Protein AF-A0A1S2VLX5-F1 (afdb_monomer)

Mean predicted aligned error: 10.08 Å

Structure (mmCIF, N/CA/C/O backbone):
data_AF-A0A1S2VLX5-F1
#
_entry.id   AF-A0A1S2VLX5-F1
#
loop_
_atom_site.group_PDB
_atom_site.id
_atom_site.type_symbol
_atom_site.label_atom_id
_atom_site.label_alt_id
_atom_site.label_comp_id
_atom_site.label_asym_id
_atom_site.label_entity_id
_atom_site.label_seq_id
_atom_site.pdbx_PDB_ins_code
_atom_site.Cartn_x
_atom_site.Cartn_y
_atom_site.Cartn_z
_atom_site.occupancy
_atom_site.B_iso_or_equiv
_atom_site.auth_seq_id
_atom_site.auth_comp_id
_atom_site.auth_asym_id
_atom_site.auth_atom_id
_atom_site.pdbx_PDB_model_num
ATOM 1 N N . MET A 1 1 ? 16.418 25.135 -34.237 1.00 39.50 1 MET A N 1
ATOM 2 C CA . MET A 1 1 ? 16.397 23.658 -34.313 1.00 39.50 1 MET A CA 1
ATOM 3 C C . MET A 1 1 ? 15.934 23.089 -32.978 1.00 39.50 1 MET A C 1
ATOM 5 O O . MET A 1 1 ? 16.212 23.682 -31.946 1.00 39.50 1 MET A O 1
ATOM 9 N N . ALA A 1 2 ? 15.147 22.016 -33.059 1.00 46.31 2 ALA A N 1
ATOM 10 C CA . ALA A 1 2 ? 14.320 21.364 -32.043 1.00 46.31 2 ALA A CA 1
ATOM 11 C C . ALA A 1 2 ? 14.795 21.434 -30.576 1.00 46.31 2 ALA A C 1
ATOM 13 O O . ALA A 1 2 ? 15.806 20.845 -30.196 1.00 46.31 2 ALA A O 1
ATOM 14 N N . GLY A 1 3 ? 13.969 22.052 -29.726 1.00 48.31 3 GLY A N 1
ATOM 15 C CA . GLY A 1 3 ? 14.010 21.820 -28.287 1.00 48.31 3 GLY A CA 1
ATOM 16 C C . GLY A 1 3 ? 13.726 20.346 -28.002 1.00 48.31 3 GLY A C 1
ATOM 17 O O . GLY A 1 3 ? 12.719 19.802 -28.459 1.00 48.31 3 GLY A O 1
ATOM 18 N N . ARG A 1 4 ? 14.625 19.689 -27.260 1.00 49.47 4 ARG A N 1
ATOM 19 C CA . ARG A 1 4 ? 14.424 18.337 -26.723 1.00 49.47 4 ARG A CA 1
ATOM 20 C C . ARG A 1 4 ? 13.169 18.344 -25.851 1.00 49.47 4 ARG A C 1
ATOM 22 O O . ARG A 1 4 ? 13.228 18.640 -24.659 1.00 49.47 4 ARG A O 1
ATOM 29 N N . LYS A 1 5 ? 12.022 17.999 -26.438 1.00 51.66 5 LYS A N 1
ATOM 30 C CA . LYS A 1 5 ? 10.845 17.584 -25.681 1.00 51.66 5 LYS A CA 1
ATOM 31 C C . LYS A 1 5 ? 11.268 16.328 -24.929 1.00 51.66 5 LYS A C 1
ATOM 33 O O . LYS A 1 5 ? 11.406 15.266 -25.530 1.00 51.66 5 LYS A O 1
ATOM 38 N N . LYS A 1 6 ? 11.544 16.462 -23.627 1.00 54.00 6 LYS A N 1
ATOM 39 C CA . LYS A 1 6 ? 11.596 15.316 -22.719 1.00 54.00 6 LYS A CA 1
ATOM 40 C C . LYS A 1 6 ? 10.298 14.553 -22.974 1.00 54.00 6 LYS A C 1
ATOM 42 O O . LYS A 1 6 ? 9.229 15.091 -22.686 1.00 54.00 6 LYS A O 1
ATOM 47 N N . LYS A 1 7 ? 10.379 13.362 -23.579 1.00 46.19 7 LYS A N 1
ATOM 48 C CA . LYS A 1 7 ? 9.292 12.384 -23.538 1.00 46.19 7 LYS A CA 1
ATOM 49 C C . LYS A 1 7 ? 8.991 12.235 -22.050 1.00 46.19 7 LYS A C 1
ATOM 51 O O . LYS A 1 7 ? 9.783 11.635 -21.328 1.00 46.19 7 LYS A O 1
ATOM 56 N N . ARG A 1 8 ? 7.928 12.884 -21.565 1.00 43.25 8 ARG A N 1
ATOM 57 C CA . ARG A 1 8 ? 7.317 12.489 -20.303 1.00 43.25 8 ARG A CA 1
ATOM 58 C C . ARG A 1 8 ? 6.938 11.047 -20.574 1.00 43.25 8 ARG A C 1
ATOM 60 O O . ARG A 1 8 ? 6.071 10.811 -21.407 1.00 43.25 8 ARG A O 1
ATOM 67 N N . ILE A 1 9 ? 7.690 10.108 -20.009 1.00 49.31 9 ILE A N 1
ATOM 68 C CA . ILE A 1 9 ? 7.209 8.742 -19.876 1.00 49.31 9 ILE A CA 1
ATOM 69 C C . ILE A 1 9 ? 5.946 8.943 -19.059 1.00 49.31 9 ILE A C 1
ATOM 71 O O . ILE A 1 9 ? 6.013 9.340 -17.896 1.00 49.31 9 ILE A O 1
ATOM 75 N N . GLU A 1 10 ? 4.819 8.924 -19.757 1.00 42.62 10 GLU A N 1
ATOM 76 C CA . GLU A 1 10 ? 3.511 9.134 -19.181 1.00 42.62 10 GLU A CA 1
ATOM 77 C C . GLU A 1 10 ? 3.405 8.110 -18.065 1.00 42.62 10 GLU A C 1
ATOM 79 O O . GLU A 1 10 ? 3.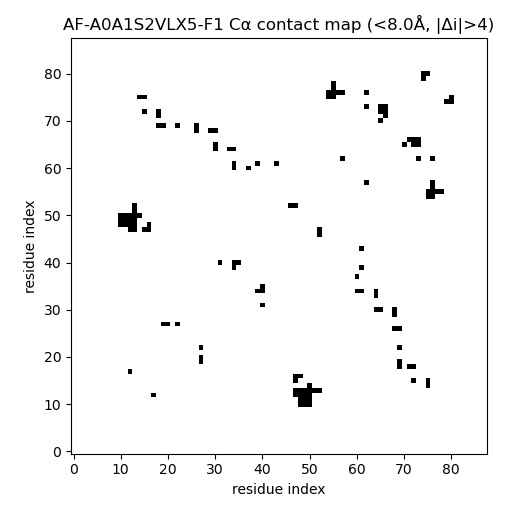567 6.915 -18.317 1.00 42.62 10 GLU A O 1
ATOM 84 N N . GLY A 1 11 ? 3.358 8.636 -16.835 1.00 46.06 11 GLY A N 1
ATOM 85 C CA . GLY A 1 11 ? 3.671 7.927 -15.605 1.00 46.06 11 GLY A CA 1
ATOM 86 C C . GLY A 1 11 ? 2.971 6.590 -15.591 1.00 46.06 11 GLY A C 1
ATOM 87 O O . GLY A 1 11 ? 1.775 6.510 -15.318 1.00 46.06 11 GLY A O 1
ATOM 88 N N . SER A 1 12 ? 3.720 5.555 -15.946 1.00 54.28 12 SER A N 1
ATOM 89 C CA . SER A 1 12 ? 3.215 4.204 -15.984 1.00 54.28 12 SER A CA 1
ATOM 90 C C . SER A 1 12 ? 3.121 3.811 -14.516 1.00 54.28 12 SER A C 1
ATOM 92 O O . SER A 1 12 ? 4.111 3.454 -13.887 1.00 54.28 12 SER A O 1
ATOM 94 N N . LYS A 1 13 ? 1.961 4.073 -13.922 1.00 63.59 13 LYS A N 1
ATOM 95 C CA . LYS A 1 13 ? 1.634 3.733 -12.541 1.00 63.59 13 LYS A CA 1
ATOM 96 C C . LYS A 1 13 ? 1.505 2.216 -12.461 1.00 63.59 13 LYS A C 1
ATOM 98 O O . LYS A 1 13 ? 0.977 1.603 -13.388 1.00 63.59 13 LYS A O 1
ATOM 103 N N . ASN A 1 14 ? 2.019 1.603 -11.398 1.00 75.75 14 ASN A N 1
ATOM 104 C CA . ASN A 1 14 ? 1.912 0.153 -11.249 1.00 75.75 14 ASN A CA 1
ATOM 105 C C . ASN A 1 14 ? 0.465 -0.267 -10.908 1.00 75.75 14 ASN A C 1
ATOM 107 O O . ASN A 1 14 ? -0.353 0.553 -10.489 1.00 75.75 14 ASN A O 1
ATOM 111 N N . ALA A 1 15 ? 0.136 -1.550 -11.086 1.00 80.12 15 ALA A N 1
ATOM 112 C CA . ALA A 1 15 ? -1.213 -2.070 -10.828 1.00 80.12 15 ALA A CA 1
ATOM 113 C C . ALA A 1 15 ? -1.700 -1.771 -9.395 1.00 80.12 15 ALA A C 1
ATOM 115 O O . ALA A 1 15 ? -2.869 -1.451 -9.184 1.00 80.12 15 ALA A O 1
ATOM 116 N N . LEU A 1 16 ? -0.782 -1.780 -8.424 1.00 83.06 16 LEU A N 1
ATOM 117 C CA . LEU A 1 16 ? -1.084 -1.485 -7.027 1.00 83.06 16 LEU A CA 1
ATOM 118 C C . LEU A 1 16 ? -1.453 -0.011 -6.800 1.00 83.06 16 LEU A C 1
ATOM 120 O O . LEU A 1 16 ? -2.343 0.282 -6.008 1.00 83.06 16 LEU A O 1
ATOM 124 N N . TRP A 1 17 ? -0.836 0.924 -7.528 1.00 86.56 17 TRP A N 1
ATOM 125 C CA . TRP A 1 17 ? -1.219 2.334 -7.510 1.00 86.56 17 TRP A CA 1
ATOM 126 C C . TRP A 1 17 ? -2.639 2.539 -8.039 1.00 86.56 17 TRP A C 1
ATOM 128 O O . TRP A 1 17 ? -3.389 3.345 -7.490 1.00 86.56 17 TRP A O 1
ATOM 138 N N . THR A 1 18 ? -3.022 1.817 -9.093 1.00 83.94 18 THR A N 1
ATOM 139 C CA . THR A 1 18 ? -4.383 1.880 -9.641 1.00 83.94 18 THR A CA 1
ATOM 140 C C . THR A 1 18 ? -5.406 1.350 -8.640 1.00 83.94 18 THR A C 1
ATOM 142 O O . THR A 1 18 ? -6.395 2.034 -8.384 1.00 83.94 18 THR A O 1
ATOM 145 N N . LEU A 1 19 ? -5.140 0.200 -8.008 1.00 86.00 19 LEU A N 1
ATOM 146 C CA . LEU A 1 19 ? -5.991 -0.330 -6.934 1.00 86.00 19 LEU A CA 1
ATOM 147 C C . LEU A 1 19 ? -6.108 0.656 -5.771 1.00 86.00 19 LEU A C 1
ATOM 149 O O . LEU A 1 19 ? -7.208 0.953 -5.320 1.00 86.00 19 LEU A O 1
ATOM 153 N N . TYR A 1 20 ? -4.987 1.238 -5.344 1.00 87.31 20 TYR A N 1
ATOM 154 C CA . TYR A 1 20 ? -4.980 2.258 -4.302 1.00 87.31 20 TYR A CA 1
ATOM 155 C C . TYR A 1 20 ? -5.820 3.485 -4.679 1.00 87.31 20 TYR A C 1
ATOM 157 O O . TYR A 1 20 ? -6.529 4.011 -3.834 1.00 87.31 20 TYR A O 1
ATOM 165 N N . GLN A 1 21 ? -5.774 3.958 -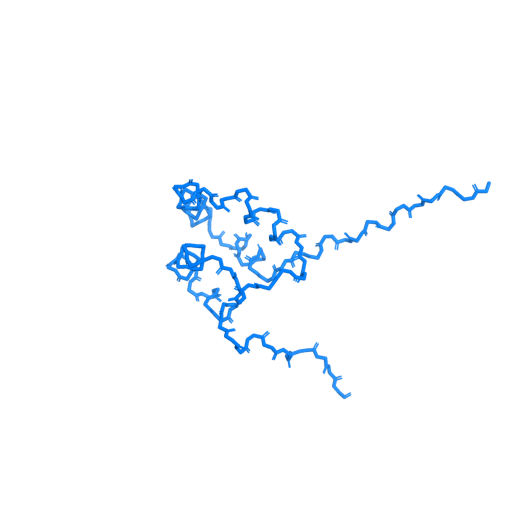5.928 1.00 86.38 21 GLN A N 1
ATOM 166 C CA . GLN A 1 21 ? -6.569 5.112 -6.367 1.00 86.38 21 GLN A CA 1
ATOM 167 C C . GLN A 1 21 ? -8.068 4.809 -6.457 1.00 86.38 21 GLN A C 1
ATOM 169 O O . GLN A 1 21 ? -8.863 5.699 -6.162 1.00 86.38 21 GLN A O 1
ATOM 174 N N . ASN A 1 22 ? -8.436 3.585 -6.836 1.00 86.62 22 ASN A N 1
ATOM 175 C CA . ASN A 1 22 ? -9.831 3.144 -6.913 1.00 86.62 22 ASN A CA 1
ATOM 176 C C . ASN A 1 22 ? -10.425 2.759 -5.550 1.00 86.62 22 ASN A C 1
ATOM 178 O O . ASN A 1 22 ? -11.641 2.651 -5.437 1.00 86.62 22 ASN A O 1
ATOM 182 N N . ALA A 1 23 ? -9.589 2.562 -4.530 1.00 87.81 23 ALA A N 1
ATOM 183 C CA . ALA A 1 23 ? -10.036 2.288 -3.174 1.00 87.81 23 ALA A CA 1
ATOM 184 C C . ALA A 1 23 ? -10.807 3.472 -2.570 1.00 87.81 23 ALA A C 1
ATOM 186 O O . ALA A 1 23 ? -10.535 4.642 -2.871 1.00 87.81 23 ALA A O 1
ATOM 187 N N . ASP A 1 24 ? -11.719 3.158 -1.650 1.00 91.62 24 ASP A N 1
ATOM 188 C CA . ASP A 1 24 ? -12.442 4.154 -0.866 1.00 91.62 24 ASP A CA 1
ATOM 189 C C . ASP A 1 24 ? -11.495 5.091 -0.111 1.00 91.62 24 ASP A C 1
ATOM 191 O O . ASP A 1 24 ? -10.429 4.692 0.364 1.00 91.62 24 ASP A O 1
ATOM 195 N N . GLN A 1 25 ? -11.914 6.348 0.061 1.00 90.00 25 GLN A N 1
ATOM 196 C CA . GLN A 1 25 ? -11.117 7.371 0.746 1.00 90.00 25 GLN A CA 1
ATOM 197 C C . GLN A 1 25 ? -10.654 6.912 2.138 1.00 90.00 25 GLN A C 1
ATOM 199 O O . GLN A 1 25 ? -9.485 7.089 2.469 1.00 90.00 25 GLN A O 1
ATOM 204 N N . LEU A 1 26 ? -11.534 6.261 2.906 1.00 92.44 26 LEU A N 1
ATOM 205 C CA . LEU A 1 26 ? -11.208 5.725 4.231 1.00 92.44 26 LEU A CA 1
ATOM 206 C C . LEU A 1 26 ? -10.108 4.657 4.172 1.00 92.44 26 LEU A C 1
ATOM 208 O O . LEU A 1 26 ? -9.160 4.709 4.949 1.00 92.44 26 LEU A O 1
ATOM 212 N N . VAL A 1 27 ? -10.193 3.736 3.208 1.00 90.56 27 VAL A N 1
ATOM 213 C CA . VAL A 1 27 ? -9.193 2.677 3.004 1.00 90.56 27 VAL A CA 1
ATOM 214 C C . VAL A 1 27 ? -7.848 3.284 2.611 1.00 90.56 27 VAL A C 1
ATOM 216 O O . VAL A 1 27 ? -6.803 2.873 3.115 1.00 90.56 27 VAL A O 1
ATOM 219 N N . ARG A 1 28 ? -7.853 4.309 1.750 1.00 91.44 28 ARG A N 1
ATOM 220 C CA . ARG A 1 28 ? -6.629 5.030 1.375 1.00 91.44 28 ARG A CA 1
ATOM 221 C C . ARG A 1 28 ? -5.977 5.697 2.577 1.00 91.44 28 ARG A C 1
ATOM 223 O O . ARG A 1 28 ? -4.765 5.574 2.740 1.00 91.44 28 ARG A O 1
ATOM 230 N N . ASP A 1 29 ? -6.757 6.382 3.405 1.00 92.50 29 ASP A N 1
ATOM 231 C CA . ASP A 1 29 ? -6.246 7.066 4.593 1.00 92.50 29 ASP A CA 1
ATOM 232 C C . ASP A 1 29 ? -5.687 6.065 5.616 1.00 92.50 29 ASP A C 1
ATOM 234 O O . ASP A 1 29 ? -4.624 6.298 6.194 1.00 92.50 29 ASP A O 1
ATOM 238 N N . GLU A 1 30 ? -6.326 4.904 5.770 1.00 93.00 30 GLU A N 1
ATOM 239 C CA . GLU A 1 30 ? -5.833 3.828 6.631 1.00 93.00 30 GLU A CA 1
ATOM 240 C C . GLU A 1 30 ? -4.524 3.216 6.107 1.00 93.00 30 GLU A C 1
ATOM 242 O O . GLU A 1 30 ? -3.564 3.070 6.866 1.00 93.00 30 GLU A O 1
ATOM 247 N N . ILE A 1 31 ? -4.419 2.963 4.797 1.00 91.25 31 ILE A N 1
ATOM 248 C CA . ILE A 1 31 ? -3.167 2.526 4.159 1.00 91.25 31 ILE A CA 1
ATOM 249 C C . ILE A 1 31 ? -2.060 3.561 4.393 1.00 91.25 31 ILE A C 1
ATOM 251 O O . ILE A 1 31 ? -0.943 3.197 4.760 1.00 91.25 31 ILE A O 1
ATOM 255 N N . GLN A 1 32 ? -2.346 4.856 4.214 1.00 91.25 32 GLN A N 1
ATOM 256 C CA . GLN A 1 32 ? -1.365 5.915 4.468 1.00 91.25 32 GLN A CA 1
ATOM 257 C C . GLN A 1 32 ? -0.882 5.907 5.918 1.00 91.25 32 GLN A C 1
ATOM 259 O O . GLN A 1 32 ? 0.317 6.050 6.160 1.00 91.25 32 GLN A O 1
ATOM 264 N N . LEU A 1 33 ? -1.794 5.755 6.880 1.00 93.56 33 LEU A N 1
ATOM 265 C CA . LEU A 1 33 ? -1.461 5.717 8.302 1.00 93.56 33 LEU A CA 1
ATOM 266 C C . LEU A 1 33 ? -0.570 4.518 8.637 1.00 93.56 33 LEU A C 1
ATOM 268 O O . LEU A 1 33 ? 0.461 4.689 9.286 1.00 93.56 33 LEU A O 1
ATOM 272 N N . GLU A 1 34 ? -0.927 3.326 8.170 1.00 92.25 34 GLU A N 1
ATOM 273 C CA . GLU A 1 34 ? -0.174 2.098 8.441 1.00 92.25 34 GLU A CA 1
ATOM 274 C C . GLU A 1 34 ? 1.212 2.118 7.779 1.00 92.25 34 GLU A C 1
ATOM 276 O O . GLU A 1 34 ? 2.216 1.810 8.424 1.00 92.25 34 GLU A O 1
ATOM 281 N N . LEU A 1 35 ? 1.313 2.594 6.534 1.00 90.62 35 LEU A N 1
ATOM 282 C CA . LEU A 1 35 ? 2.604 2.741 5.853 1.00 90.62 35 LEU A CA 1
ATOM 283 C C . LEU A 1 35 ? 3.494 3.810 6.495 1.00 90.62 35 LEU A C 1
ATOM 285 O O . LEU A 1 35 ? 4.715 3.655 6.498 1.00 90.62 35 LEU A O 1
ATOM 289 N N . LYS A 1 36 ? 2.915 4.887 7.042 1.00 91.50 36 LYS A 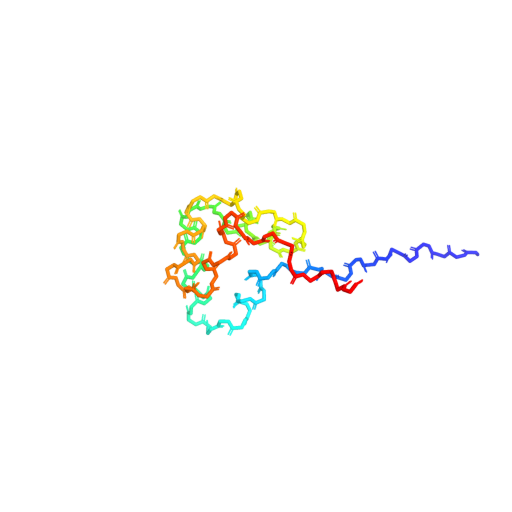N 1
ATOM 290 C CA . LYS A 1 36 ? 3.669 5.906 7.790 1.00 91.50 36 LYS A CA 1
ATOM 291 C C . LYS A 1 36 ? 4.204 5.361 9.112 1.00 91.50 36 LYS A C 1
ATOM 293 O O . LYS A 1 36 ? 5.345 5.653 9.447 1.00 91.50 36 LYS A O 1
ATOM 298 N N . LYS A 1 37 ? 3.434 4.534 9.833 1.00 91.69 37 LYS A N 1
ATOM 299 C CA . LYS A 1 37 ? 3.916 3.853 11.054 1.00 91.69 37 LYS A CA 1
ATOM 300 C C . LYS A 1 37 ? 5.124 2.955 10.778 1.00 91.69 37 LYS A C 1
ATOM 302 O O . LYS A 1 37 ? 5.983 2.814 11.640 1.00 91.69 37 LYS A O 1
ATOM 307 N N . ALA A 1 38 ? 5.179 2.363 9.586 1.00 87.25 38 ALA A N 1
ATOM 308 C CA . ALA A 1 38 ? 6.277 1.510 9.147 1.00 87.25 38 ALA A CA 1
ATOM 309 C C . ALA A 1 38 ? 7.424 2.265 8.440 1.00 87.25 38 ALA A C 1
ATOM 311 O O . ALA A 1 38 ? 8.355 1.613 7.979 1.00 87.25 38 ALA A O 1
ATOM 312 N N . ASP A 1 39 ? 7.354 3.597 8.312 1.00 89.12 39 ASP A N 1
ATOM 313 C CA . ASP A 1 39 ? 8.299 4.428 7.540 1.00 89.12 39 ASP A CA 1
ATOM 314 C C . ASP A 1 39 ? 8.468 3.994 6.063 1.00 89.12 39 ASP A C 1
ATOM 316 O O . ASP A 1 39 ? 9.503 4.168 5.423 1.00 89.12 39 ASP A O 1
ATOM 320 N N . LEU A 1 40 ? 7.418 3.400 5.487 1.00 87.75 40 LEU A N 1
ATOM 321 C CA . LEU A 1 40 ? 7.413 2.885 4.113 1.00 87.75 40 LEU A CA 1
ATOM 322 C C . LEU A 1 40 ? 6.609 3.758 3.154 1.00 87.75 40 LEU A C 1
ATOM 324 O O . LEU A 1 40 ? 6.638 3.513 1.950 1.00 87.75 40 LEU A O 1
ATOM 328 N N . PHE A 1 41 ? 5.902 4.774 3.651 1.00 88.19 41 PHE A N 1
ATOM 329 C CA . PHE A 1 41 ? 5.010 5.591 2.832 1.00 88.19 41 PHE A CA 1
ATOM 330 C C . PHE A 1 41 ? 5.742 6.349 1.716 1.00 88.19 41 PHE A C 1
ATOM 332 O O . PHE A 1 41 ? 5.321 6.298 0.561 1.00 88.19 41 PHE A O 1
ATOM 339 N N . ASP A 1 42 ? 6.870 6.989 2.024 1.00 85.44 42 ASP A N 1
ATOM 340 C CA . ASP A 1 42 ? 7.649 7.726 1.021 1.00 85.44 42 ASP A CA 1
ATOM 341 C C . ASP A 1 42 ? 8.310 6.786 0.008 1.00 85.44 42 ASP A C 1
ATOM 343 O O . ASP A 1 42 ? 8.361 7.081 -1.192 1.00 85.44 42 ASP A O 1
ATOM 347 N N . HIS A 1 43 ? 8.789 5.628 0.475 1.00 84.69 43 HIS A N 1
ATOM 348 C CA . HIS A 1 43 ? 9.329 4.581 -0.389 1.00 84.69 43 HIS A CA 1
ATOM 349 C C . HIS A 1 43 ? 8.252 4.049 -1.340 1.00 84.69 43 HIS A C 1
ATOM 351 O O . HIS A 1 43 ? 8.470 3.978 -2.551 1.00 84.69 43 HIS A O 1
ATOM 357 N N . TRP A 1 44 ? 7.073 3.737 -0.805 1.00 85.06 44 TRP A N 1
ATOM 358 C CA . TRP A 1 44 ? 5.900 3.323 -1.561 1.00 85.06 44 TRP A CA 1
ATOM 359 C C . TRP A 1 44 ? 5.515 4.371 -2.605 1.00 85.06 44 TRP A C 1
ATOM 361 O O . TRP A 1 44 ? 5.431 4.050 -3.781 1.00 85.06 44 TRP A O 1
ATOM 371 N N . LEU A 1 45 ? 5.358 5.640 -2.227 1.00 83.69 45 LEU A N 1
ATOM 372 C CA . LEU A 1 45 ? 4.922 6.693 -3.147 1.00 83.69 4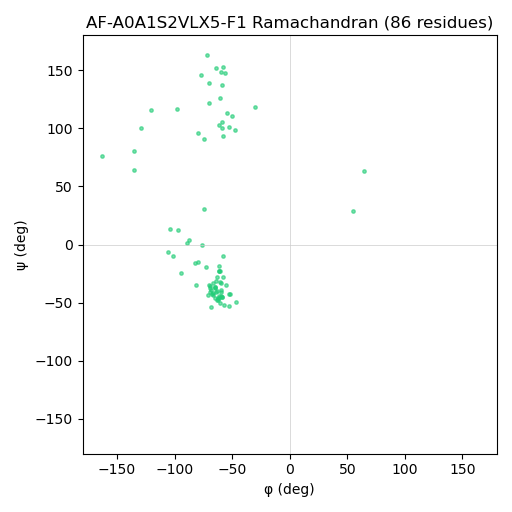5 LEU A CA 1
ATOM 373 C C . LEU A 1 45 ? 5.885 6.867 -4.336 1.00 83.69 45 LEU A C 1
ATOM 375 O O . LEU A 1 45 ? 5.459 7.048 -5.483 1.00 83.69 45 LEU A O 1
ATOM 379 N N . ARG A 1 46 ? 7.195 6.763 -4.072 1.00 80.69 46 ARG A N 1
ATOM 380 C CA . ARG A 1 46 ? 8.238 6.815 -5.107 1.00 80.69 46 ARG A CA 1
ATOM 381 C C . ARG A 1 46 ? 8.221 5.588 -6.016 1.00 80.69 46 ARG A C 1
ATOM 383 O O . ARG A 1 46 ? 8.391 5.737 -7.222 1.00 80.69 46 ARG A O 1
ATOM 390 N N . THR A 1 47 ? 8.022 4.397 -5.458 1.00 76.12 47 THR A N 1
ATOM 391 C CA . THR A 1 47 ? 8.065 3.126 -6.201 1.00 76.12 47 THR A CA 1
ATOM 392 C C . THR A 1 47 ? 6.764 2.824 -6.947 1.00 76.12 47 THR A C 1
ATOM 394 O O . THR A 1 47 ? 6.807 2.344 -8.075 1.00 76.12 47 THR A O 1
ATOM 397 N N . ALA A 1 48 ? 5.611 3.197 -6.392 1.00 72.75 48 ALA A N 1
ATOM 398 C CA . ALA A 1 48 ? 4.288 3.058 -7.004 1.00 72.75 48 ALA A CA 1
ATOM 399 C C . ALA A 1 48 ? 4.122 3.875 -8.293 1.00 72.75 48 ALA A C 1
ATOM 401 O O . ALA A 1 48 ? 3.372 3.509 -9.200 1.00 72.75 48 ALA A O 1
ATOM 402 N N . SER A 1 49 ? 4.867 4.977 -8.384 1.00 63.19 49 SER A N 1
ATOM 403 C CA . SER A 1 49 ? 4.919 5.848 -9.558 1.00 63.19 49 SER A CA 1
ATOM 404 C C . SER A 1 49 ? 5.757 5.268 -10.713 1.00 63.19 49 SER A C 1
ATOM 406 O O . SER A 1 49 ? 5.872 5.911 -11.757 1.00 63.19 49 SER A O 1
ATOM 408 N N . VAL A 1 50 ? 6.351 4.078 -10.540 1.00 67.81 50 VAL A N 1
ATOM 409 C CA . VAL A 1 50 ? 7.227 3.412 -11.515 1.00 67.81 50 VAL A CA 1
ATOM 410 C C . VAL A 1 50 ? 6.642 2.048 -11.906 1.00 67.81 50 VAL A C 1
ATOM 412 O O . VAL A 1 50 ? 6.586 1.133 -11.089 1.00 67.81 50 VAL A O 1
ATOM 415 N N . ALA A 1 51 ? 6.270 1.865 -13.177 1.00 61.41 51 ALA A N 1
ATOM 416 C CA . ALA A 1 51 ? 5.666 0.615 -13.670 1.00 61.41 51 ALA A CA 1
ATOM 417 C C . ALA A 1 51 ? 6.563 -0.621 -13.542 1.00 61.41 51 ALA A C 1
ATOM 419 O O . ALA A 1 51 ? 6.057 -1.734 -13.513 1.00 61.41 51 ALA A O 1
ATOM 420 N N . GLY A 1 52 ? 7.883 -0.434 -13.471 1.00 61.75 52 GLY A N 1
ATOM 421 C CA . GLY A 1 52 ? 8.851 -1.524 -13.344 1.00 61.75 52 GLY A CA 1
ATOM 422 C C . GLY A 1 52 ? 9.138 -1.966 -11.907 1.00 61.75 52 GLY A C 1
ATOM 423 O O . GLY A 1 52 ? 10.038 -2.779 -11.710 1.00 61.75 52 GLY A O 1
ATOM 424 N N . TYR A 1 53 ? 8.457 -1.413 -10.895 1.00 71.75 53 TYR A N 1
ATOM 425 C CA . TYR A 1 53 ? 8.697 -1.836 -9.517 1.00 71.75 53 TYR A CA 1
ATOM 426 C C . TYR A 1 53 ? 8.177 -3.254 -9.287 1.00 71.75 53 TYR A C 1
ATOM 428 O O . TYR A 1 53 ? 6.987 -3.531 -9.449 1.00 71.75 53 TYR A O 1
ATOM 436 N N . ASN A 1 54 ? 9.079 -4.144 -8.875 1.00 72.38 54 ASN A N 1
ATOM 437 C CA . ASN A 1 54 ? 8.737 -5.528 -8.611 1.00 72.38 54 ASN A CA 1
ATOM 438 C C . ASN A 1 54 ? 8.071 -5.669 -7.234 1.00 72.38 54 ASN A C 1
ATOM 440 O O . ASN A 1 54 ? 8.748 -5.793 -6.212 1.00 72.38 54 ASN A O 1
ATOM 444 N N . LEU A 1 55 ? 6.737 -5.678 -7.232 1.00 75.88 55 LEU A N 1
ATOM 445 C CA . LEU A 1 55 ? 5.909 -5.842 -6.035 1.00 75.88 55 LEU A CA 1
ATOM 446 C C . LEU A 1 55 ? 6.159 -7.174 -5.312 1.00 75.88 55 LEU A C 1
ATOM 448 O O . LEU A 1 55 ? 5.982 -7.240 -4.101 1.00 75.88 55 LEU A O 1
ATOM 452 N N . TYR A 1 56 ? 6.675 -8.197 -5.997 1.00 75.94 56 TYR A N 1
ATOM 453 C CA . TYR A 1 56 ? 7.086 -9.453 -5.364 1.00 75.94 56 TYR A CA 1
ATOM 454 C C . TYR A 1 56 ? 8.199 -9.264 -4.317 1.00 75.94 56 TYR A C 1
ATOM 456 O O . TYR A 1 56 ? 8.252 -9.984 -3.323 1.00 75.94 56 TYR A O 1
ATOM 464 N N . HIS A 1 57 ? 9.083 -8.282 -4.519 1.00 77.94 57 HIS A N 1
ATOM 465 C CA . HIS A 1 57 ? 10.153 -7.945 -3.574 1.00 77.94 57 HIS A CA 1
ATOM 466 C C . HIS A 1 57 ? 9.787 -6.777 -2.652 1.00 77.94 57 HIS A C 1
ATOM 468 O O . HIS A 1 57 ? 10.665 -6.228 -1.983 1.00 77.94 57 HIS A O 1
ATOM 474 N 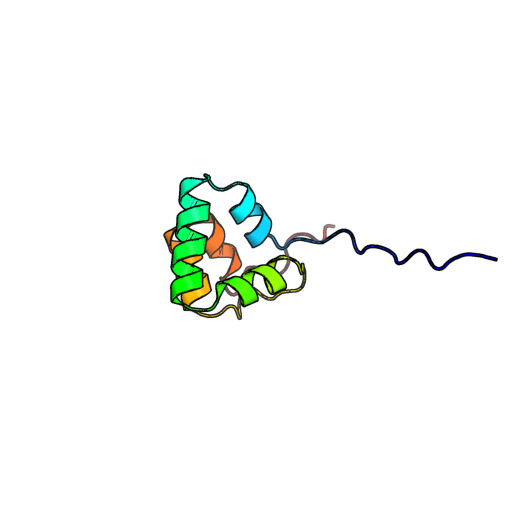N . ALA A 1 58 ? 8.512 -6.380 -2.612 1.00 82.50 58 ALA A N 1
ATOM 475 C CA . ALA A 1 58 ? 8.065 -5.354 -1.688 1.00 82.50 58 ALA A CA 1
ATOM 476 C C . ALA A 1 58 ? 8.319 -5.775 -0.234 1.00 82.50 58 ALA A C 1
ATOM 478 O O . ALA A 1 58 ? 8.269 -6.956 0.120 1.00 82.50 58 ALA A O 1
ATOM 479 N N . ALA A 1 59 ? 8.576 -4.789 0.626 1.00 82.75 59 ALA A N 1
ATOM 480 C CA . ALA A 1 59 ? 8.765 -5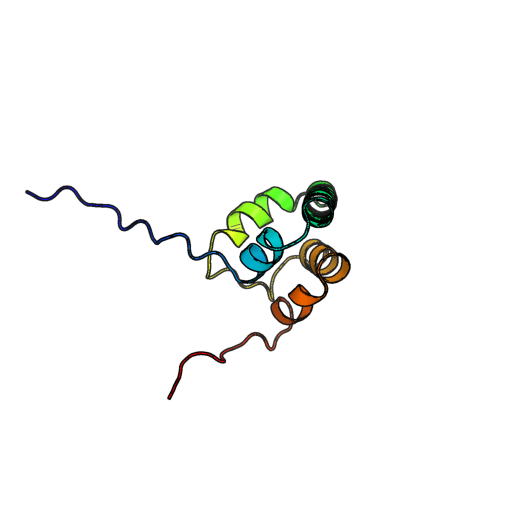.033 2.049 1.00 82.75 59 ALA A CA 1
ATOM 481 C C . ALA A 1 59 ? 7.517 -5.707 2.647 1.00 82.75 59 ALA A C 1
ATOM 483 O O . ALA A 1 59 ? 6.392 -5.288 2.365 1.00 82.75 59 ALA A O 1
ATOM 484 N N . ALA A 1 60 ? 7.714 -6.715 3.504 1.00 85.38 60 ALA A N 1
ATOM 485 C CA . ALA A 1 60 ? 6.609 -7.457 4.117 1.00 85.38 60 ALA A CA 1
ATOM 486 C C . ALA A 1 60 ? 5.556 -6.549 4.791 1.00 85.38 60 ALA A C 1
ATOM 488 O O . ALA A 1 60 ? 4.378 -6.743 4.510 1.00 85.38 60 ALA A O 1
ATOM 489 N N . PRO A 1 61 ? 5.919 -5.488 5.548 1.00 86.62 61 PRO A N 1
ATOM 490 C CA . PRO A 1 61 ? 4.920 -4.599 6.147 1.00 86.62 61 PRO A CA 1
ATOM 491 C C . PRO A 1 61 ? 4.078 -3.834 5.114 1.00 86.62 61 PRO A C 1
ATOM 493 O O . PRO A 1 61 ? 2.904 -3.562 5.360 1.00 86.62 61 PRO A O 1
ATOM 496 N N . LEU A 1 62 ? 4.645 -3.515 3.943 1.00 86.88 62 LEU A N 1
ATOM 497 C CA . LEU A 1 62 ? 3.901 -2.899 2.842 1.00 86.88 62 LEU A CA 1
ATOM 498 C C . LEU A 1 62 ? 2.896 -3.895 2.277 1.00 86.88 62 LEU A C 1
ATOM 500 O O . LEU A 1 62 ? 1.706 -3.593 2.226 1.00 86.88 62 LEU A O 1
ATOM 504 N N . ARG A 1 63 ? 3.368 -5.090 1.903 1.00 87.56 63 ARG A N 1
ATOM 505 C CA . ARG A 1 63 ? 2.509 -6.165 1.399 1.00 87.56 63 ARG A CA 1
ATOM 506 C C . ARG A 1 63 ? 1.364 -6.438 2.363 1.00 87.56 63 ARG A C 1
ATOM 508 O O . ARG A 1 63 ? 0.215 -6.415 1.951 1.00 87.56 63 ARG A O 1
ATOM 515 N N . ASP A 1 64 ? 1.670 -6.670 3.631 1.00 89.06 64 ASP A N 1
ATOM 516 C CA . ASP A 1 64 ? 0.678 -7.093 4.614 1.00 89.06 64 ASP A CA 1
ATOM 517 C C . ASP A 1 64 ? -0.371 -5.992 4.854 1.00 89.06 64 ASP A C 1
ATOM 519 O O . ASP A 1 64 ? -1.560 -6.289 4.961 1.00 89.06 64 ASP A O 1
ATOM 523 N N . THR A 1 65 ? 0.035 -4.714 4.834 1.00 90.25 65 THR A N 1
ATOM 524 C CA . THR A 1 65 ? -0.892 -3.569 4.893 1.00 90.25 65 THR A CA 1
ATOM 525 C C . THR A 1 65 ? -1.852 -3.572 3.706 1.00 90.25 65 THR A C 1
ATOM 527 O O . THR A 1 65 ? -3.067 -3.477 3.889 1.00 90.25 65 THR A O 1
ATOM 530 N N . PHE A 1 66 ? -1.317 -3.707 2.490 1.00 89.12 66 PHE A N 1
ATOM 531 C CA . PHE A 1 66 ? -2.120 -3.712 1.273 1.00 89.12 66 PHE A CA 1
ATOM 532 C C . PHE A 1 66 ? -3.015 -4.943 1.182 1.00 89.12 66 PHE A C 1
ATOM 534 O O . PHE A 1 66 ? -4.185 -4.790 0.887 1.00 89.12 66 PHE A O 1
ATOM 541 N N . VAL A 1 67 ? -2.535 -6.139 1.514 1.00 89.69 67 VAL A N 1
ATOM 542 C CA . VAL A 1 67 ? -3.351 -7.364 1.507 1.00 89.69 67 VAL A CA 1
ATOM 543 C C . VAL A 1 67 ? -4.473 -7.304 2.545 1.00 89.69 67 VAL A C 1
ATOM 545 O O . VAL A 1 67 ? -5.576 -7.773 2.279 1.00 89.69 67 VAL A O 1
ATOM 548 N N . ARG A 1 68 ? -4.225 -6.702 3.715 1.00 90.38 68 ARG A N 1
ATOM 549 C CA . ARG A 1 68 ? -5.237 -6.558 4.771 1.00 90.38 68 ARG A CA 1
ATOM 550 C C . ARG A 1 68 ? -6.331 -5.554 4.405 1.00 90.38 68 ARG A C 1
ATOM 552 O O . ARG A 1 68 ? -7.496 -5.816 4.681 1.00 90.38 68 ARG A O 1
ATOM 559 N N . LEU A 1 69 ? -5.956 -4.408 3.833 1.00 89.81 69 LEU A N 1
ATOM 560 C CA . LEU A 1 69 ? -6.877 -3.294 3.553 1.00 89.81 69 LEU A CA 1
ATOM 561 C C . LEU A 1 69 ? -7.450 -3.326 2.127 1.00 89.81 69 LEU A C 1
ATOM 563 O O . LEU A 1 69 ? -8.528 -2.800 1.874 1.00 89.81 69 LEU A O 1
ATOM 567 N N . LEU A 1 70 ? -6.741 -3.965 1.201 1.00 88.19 70 LEU A N 1
ATOM 568 C CA . LEU A 1 70 ? -7.100 -4.183 -0.197 1.00 88.19 70 LEU A CA 1
ATOM 569 C C . LEU A 1 70 ? -6.796 -5.641 -0.572 1.00 88.19 70 LEU A C 1
ATOM 571 O O . LEU A 1 70 ? -5.776 -5.915 -1.209 1.00 88.19 70 LEU A O 1
ATOM 575 N N . PRO A 1 71 ? -7.668 -6.600 -0.224 1.00 86.38 71 PRO A N 1
ATOM 576 C CA . PRO A 1 71 ? -7.430 -8.016 -0.512 1.00 86.38 71 PRO A CA 1
ATOM 577 C C . PRO A 1 71 ? -7.238 -8.298 -2.011 1.00 86.38 71 PRO A C 1
ATOM 579 O O . PRO A 1 71 ? -6.476 -9.188 -2.375 1.00 86.38 71 PRO A O 1
ATOM 582 N N . GLU A 1 72 ? -7.828 -7.482 -2.891 1.00 85.75 72 GLU A N 1
ATOM 583 C CA . GLU A 1 72 ? -7.633 -7.537 -4.350 1.00 85.75 72 GLU A CA 1
ATOM 584 C C . GLU A 1 72 ? -6.181 -7.294 -4.793 1.00 85.75 72 GLU A C 1
ATOM 586 O O . GLU A 1 72 ? -5.795 -7.643 -5.907 1.00 85.75 72 GLU A O 1
ATOM 591 N N . SER A 1 73 ? -5.354 -6.707 -3.924 1.00 85.19 73 SER A N 1
ATOM 592 C CA . SER A 1 73 ? -3.932 -6.486 -4.179 1.00 85.19 73 SER A CA 1
ATOM 593 C C . SER A 1 73 ? -3.055 -7.706 -3.897 1.00 85.19 73 SER A C 1
ATOM 595 O O . SER A 1 73 ? -1.929 -7.750 -4.388 1.00 85.19 73 SER A O 1
ATOM 597 N N . ALA A 1 74 ? -3.554 -8.710 -3.166 1.00 84.31 74 ALA A N 1
ATOM 598 C CA . ALA A 1 74 ? -2.839 -9.953 -2.868 1.00 84.31 74 ALA A CA 1
ATOM 599 C C . ALA A 1 74 ? -2.153 -10.612 -4.077 1.00 84.31 74 ALA A C 1
ATOM 601 O O . ALA A 1 74 ? -0.944 -10.850 -3.988 1.00 84.31 74 ALA A O 1
ATOM 602 N N . PRO A 1 75 ? -2.826 -10.817 -5.229 1.00 83.31 75 PRO A N 1
ATOM 603 C CA . PRO A 1 75 ? -2.191 -11.432 -6.393 1.00 83.31 75 PRO A CA 1
ATOM 604 C C . PRO A 1 75 ? -0.997 -10.636 -6.934 1.00 83.31 75 PRO A C 1
ATOM 606 O O . PRO A 1 75 ? -0.124 -11.220 -7.565 1.00 83.31 75 PRO A O 1
ATOM 609 N N . LEU A 1 76 ? -0.905 -9.327 -6.672 1.00 79.81 76 LEU A N 1
ATOM 610 C CA . LEU A 1 76 ? 0.217 -8.498 -7.130 1.00 79.81 76 LEU A CA 1
ATOM 611 C C . LEU A 1 76 ? 1.521 -8.771 -6.368 1.00 79.81 76 LEU A C 1
ATOM 613 O O . LEU A 1 76 ? 2.596 -8.413 -6.848 1.00 79.81 76 LEU A O 1
ATOM 617 N N . PHE A 1 77 ? 1.432 -9.381 -5.186 1.00 81.94 77 PHE A N 1
ATOM 618 C CA . PHE A 1 77 ? 2.581 -9.720 -4.346 1.00 81.94 77 PHE A CA 1
ATOM 619 C C . PHE A 1 77 ? 2.971 -11.199 -4.436 1.00 81.94 77 PHE A C 1
ATOM 621 O O . PHE A 1 77 ? 4.018 -11.599 -3.921 1.00 81.94 77 PHE A O 1
ATOM 628 N N . GLU A 1 78 ? 2.147 -12.026 -5.077 1.00 76.62 78 GLU A N 1
ATOM 629 C CA . GLU A 1 78 ? 2.437 -13.438 -5.279 1.00 76.62 78 GLU A CA 1
ATOM 630 C C . GLU A 1 78 ? 3.453 -13.640 -6.411 1.00 76.62 78 GLU A C 1
ATOM 632 O O . GLU A 1 78 ? 3.464 -12.938 -7.422 1.00 76.62 78 GLU A O 1
ATOM 637 N N . LYS A 1 79 ? 4.301 -14.666 -6.267 1.00 61.16 79 LYS A N 1
ATOM 638 C CA . LYS A 1 79 ? 5.370 -15.038 -7.219 1.00 61.16 79 LYS A CA 1
ATOM 639 C C . LYS A 1 79 ? 4.864 -15.333 -8.647 1.00 61.16 79 LYS A C 1
ATOM 641 O O . LYS A 1 79 ? 5.673 -15.466 -9.560 1.00 61.16 79 LYS A O 1
ATOM 646 N N . ASN A 1 80 ? 3.543 -15.427 -8.827 1.00 46.12 80 ASN A N 1
ATOM 647 C CA . ASN A 1 80 ? 2.847 -15.743 -10.073 1.00 46.12 80 ASN A CA 1
ATOM 648 C C . ASN A 1 80 ? 2.194 -14.531 -10.766 1.00 46.12 80 ASN A C 1
ATOM 650 O O . ASN A 1 80 ? 1.446 -14.730 -11.716 1.00 46.12 80 ASN A O 1
ATOM 654 N N . ALA A 1 81 ? 2.501 -13.283 -10.397 1.00 48.41 81 ALA A N 1
ATOM 655 C CA . ALA A 1 81 ? 2.126 -12.111 -11.208 1.00 48.41 81 ALA A CA 1
ATOM 656 C C . ALA A 1 81 ? 2.998 -11.960 -12.480 1.00 48.41 81 ALA A C 1
ATOM 658 O O . ALA A 1 81 ? 3.293 -10.851 -12.927 1.00 48.41 81 ALA A O 1
ATOM 659 N N . ASN A 1 82 ? 3.479 -13.074 -13.037 1.00 40.31 82 ASN A N 1
ATOM 660 C CA . ASN A 1 82 ? 4.363 -13.105 -14.190 1.00 40.31 82 ASN A CA 1
ATOM 661 C C . ASN A 1 82 ? 3.527 -13.373 -15.453 1.00 40.31 82 ASN A C 1
ATOM 663 O O . ASN A 1 82 ? 2.966 -14.452 -15.611 1.00 40.31 82 ASN A O 1
ATOM 667 N N . LEU A 1 83 ? 3.520 -12.404 -16.372 1.00 46.41 83 LEU A N 1
ATOM 668 C CA . LEU A 1 83 ? 3.383 -12.635 -17.818 1.00 46.41 83 LEU A CA 1
ATOM 669 C C . LEU A 1 83 ? 2.058 -13.240 -18.330 1.00 46.41 83 LEU A C 1
ATOM 671 O O . LEU A 1 83 ? 2.076 -14.274 -18.991 1.00 46.41 83 LEU A O 1
ATOM 675 N N . GLN A 1 84 ? 0.922 -12.556 -18.169 1.00 40.47 84 GLN A N 1
ATOM 676 C CA . GLN A 1 84 ? -0.235 -12.783 -19.058 1.00 40.47 84 GLN A CA 1
ATOM 677 C C . GLN A 1 84 ? -0.878 -11.474 -19.529 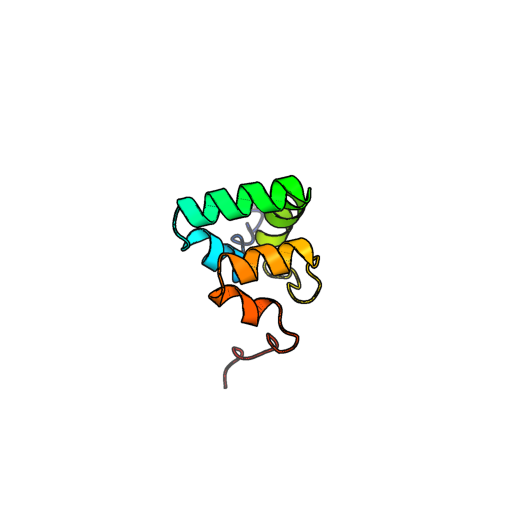1.00 40.47 84 GLN A C 1
ATOM 679 O O . GLN A 1 84 ? -2.021 -11.184 -19.218 1.00 40.47 84 GLN A O 1
ATOM 684 N N . THR A 1 85 ? -0.122 -10.686 -20.296 1.00 43.44 85 THR A N 1
ATOM 685 C CA . THR A 1 85 ? -0.651 -9.941 -21.458 1.00 43.44 85 THR A CA 1
ATOM 686 C C . THR A 1 85 ? 0.530 -9.511 -22.323 1.00 43.44 85 THR A C 1
ATOM 688 O O . THR A 1 85 ? 0.992 -8.375 -22.291 1.00 43.44 85 THR A O 1
ATOM 691 N N . ALA A 1 86 ? 1.078 -10.469 -23.058 1.00 44.56 86 ALA A N 1
ATOM 692 C CA . ALA A 1 86 ? 1.625 -10.205 -24.378 1.00 44.56 86 ALA A CA 1
ATOM 693 C C . ALA A 1 86 ? 0.972 -11.262 -25.273 1.00 44.56 86 ALA A C 1
ATOM 695 O O . ALA A 1 86 ? 1.266 -12.449 -25.163 1.00 44.56 86 ALA A O 1
ATOM 696 N N . GLU A 1 87 ? -0.049 -10.802 -25.987 1.00 47.28 87 GLU A N 1
ATOM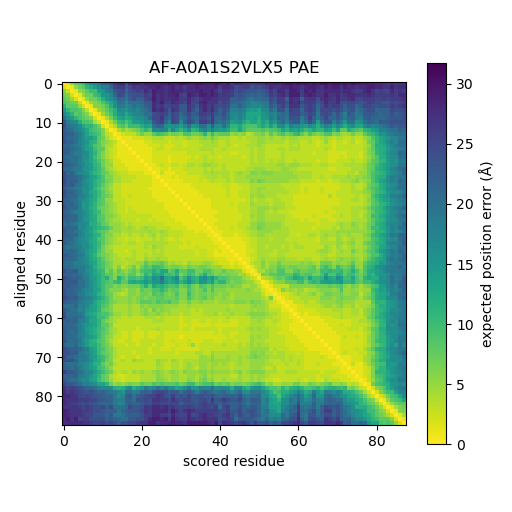 697 C CA . GLU A 1 87 ? -0.930 -11.537 -26.890 1.00 47.28 87 GLU A CA 1
ATOM 698 C C . GLU A 1 87 ? -0.195 -12.256 -28.034 1.00 47.28 87 GLU A C 1
ATOM 700 O O . GLU A 1 87 ? 0.828 -11.767 -28.509 1.00 47.28 87 GLU A O 1
ATOM 705 N N . ALA A 1 88 ? -0.861 -13.334 -28.479 1.00 38.34 88 ALA A N 1
ATOM 706 C CA . ALA A 1 88 ? -0.983 -13.884 -29.840 1.00 38.34 88 ALA A CA 1
ATOM 707 C C . ALA A 1 88 ? 0.251 -14.471 -30.547 1.00 38.34 88 ALA A C 1
ATOM 709 O O . ALA A 1 88 ? 1.147 -13.715 -30.981 1.00 38.34 88 ALA A O 1
#

Organism: NCBI:txid1750698

Sequence (88 aa):
MAGRKKKRIEGSKNALWTLYQNADQLVRDEIQLELKKADLFDHWLRTASVAGYNLYHAAAPLRDTFVRLLPESAPLFEKNANLQTAEA

Solvent-accessible surface area (backbone atoms only — not compara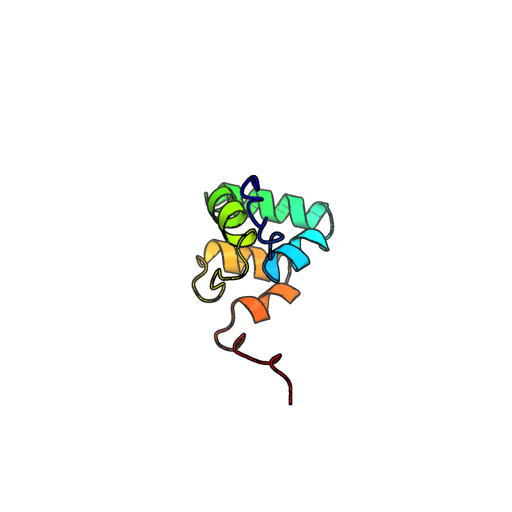ble to full-atom values): 5403 Å² total; per-residue (Å²): 132,82,78,83,72,75,77,70,72,71,70,45,54,21,74,65,42,53,52,52,68,73,44,54,72,67,53,43,52,50,51,51,51,56,28,50,77,67,72,38,40,70,58,46,59,63,40,35,53,34,56,82,55,62,48,59,74,48,56,66,72,58,51,53,50,41,35,72,73,38,60,87,48,42,60,59,46,39,93,74,66,66,87,90,85,79,80,135

Foldseek 3Di:
DDDPPPPPPVQQFAPLVVLLVPDDPVLNVQLCVQCVVVVCNVVCVVQRSHHPRQLLPDDPSNQVSCCVSPVVCNVSNDPPPDDDPPDD

Nearest PDB structures (foldseek):
  8kab-assembly1_Z  TM=2.982E-01  e=7.557E+00  Mycolicibacterium smegmatis MC2 155

Radius of gyration: 15.23 Å; Cα contacts (8 Å, |Δi|>4): 71; chains: 1; bounding box: 29×39×45 Å

Secondary structure (DSSP, 8-state):
--------------HHHHHHHHS-HHHHHHHHHHHHHTT-HHHHHHHHT-TT--GGGS-HHHHHHHHHH-GGGGGGTSTT-----S--

pLDDT: mean 74.64, std 17.73, range [38.34, 93.56]